Protein AF-A0A183AXY4-F1 (afdb_monomer)

Secondary structure (DSSP, 8-state):
--TTSPPPSEEEEEE-SSGGGGGGSTTTTSSTT--HHHHHHHHHHHHHHHHHHHHHHHHSTT--PPEEEEEE-TT--HHHHHHHHHHHHHHHHHHPPPPP------

Structure (mmCIF, N/CA/C/O backbone):
data_AF-A0A183AXY4-F1
#
_entry.id   AF-A0A183AXY4-F1
#
loop_
_atom_site.group_PDB
_atom_site.id
_atom_site.type_symbol
_atom_site.label_atom_id
_atom_site.label_alt_id
_atom_site.label_comp_id
_atom_site.label_asym_id
_atom_site.label_entity_id
_atom_site.label_seq_id
_atom_site.pdbx_PDB_ins_code
_atom_site.Cartn_x
_atom_site.Cartn_y
_atom_site.Cartn_z
_atom_site.occupancy
_atom_site.B_iso_or_equiv
_atom_site.auth_seq_id
_atom_site.auth_comp_id
_atom_site.auth_asym_id
_atom_site.auth_atom_id
_atom_site.pdbx_PDB_model_num
ATOM 1 N N . MET A 1 1 ? 16.646 2.482 0.926 1.00 52.22 1 MET A N 1
ATOM 2 C CA . MET A 1 1 ? 16.619 1.087 0.443 1.00 52.22 1 MET A CA 1
ATOM 3 C C . MET A 1 1 ? 17.610 0.246 1.212 1.00 52.22 1 MET A C 1
ATOM 5 O O . MET A 1 1 ? 18.751 0.671 1.385 1.00 52.22 1 MET A O 1
ATOM 9 N N . GLU A 1 2 ? 17.175 -0.921 1.679 1.00 54.38 2 GLU A N 1
ATOM 10 C CA . GLU A 1 2 ? 18.088 -1.923 2.225 1.00 54.38 2 GLU A CA 1
ATOM 11 C C . GLU A 1 2 ? 18.988 -2.432 1.096 1.00 54.38 2 GLU A C 1
ATOM 13 O O . GLU A 1 2 ? 18.518 -2.899 0.060 1.00 54.38 2 GLU A O 1
ATOM 18 N N . LYS A 1 3 ? 20.303 -2.261 1.254 1.00 67.00 3 LYS A N 1
ATOM 19 C CA . LYS A 1 3 ? 21.269 -2.633 0.218 1.00 67.00 3 LYS A CA 1
ATOM 20 C C . LYS A 1 3 ? 21.309 -4.155 0.086 1.00 67.00 3 LYS A C 1
ATOM 22 O O . LYS A 1 3 ? 21.688 -4.834 1.034 1.00 67.00 3 LYS A O 1
ATOM 27 N N . GLY A 1 4 ? 20.979 -4.661 -1.101 1.00 74.88 4 GLY A N 1
ATOM 28 C CA . GLY A 1 4 ? 21.119 -6.076 -1.457 1.00 74.88 4 GLY A CA 1
ATOM 29 C C . GLY A 1 4 ? 19.820 -6.882 -1.503 1.00 74.88 4 GLY A C 1
ATOM 30 O O . GLY A 1 4 ? 19.885 -8.067 -1.817 1.00 74.88 4 GLY A O 1
ATOM 31 N N . LEU A 1 5 ? 18.660 -6.275 -1.231 1.00 81.12 5 LEU A N 1
ATOM 32 C CA . LEU A 1 5 ? 17.368 -6.907 -1.515 1.00 81.12 5 LEU A CA 1
ATOM 33 C C . LEU A 1 5 ? 16.963 -6.689 -2.975 1.00 81.12 5 LEU A C 1
ATOM 35 O O . LEU A 1 5 ? 17.278 -5.654 -3.560 1.00 81.12 5 LEU A O 1
ATOM 39 N N . ALA A 1 6 ? 16.263 -7.674 -3.543 1.00 81.94 6 ALA A N 1
ATOM 40 C CA . ALA A 1 6 ? 15.656 -7.539 -4.860 1.00 81.94 6 ALA A CA 1
ATOM 41 C C . ALA A 1 6 ? 14.585 -6.444 -4.820 1.00 81.94 6 ALA A C 1
ATOM 43 O O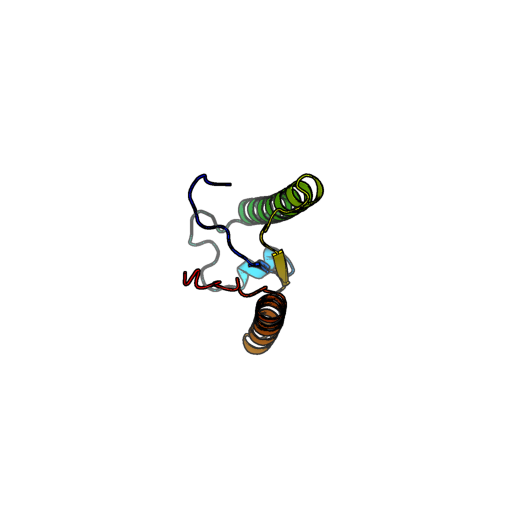 . ALA A 1 6 ? 13.727 -6.432 -3.934 1.00 81.94 6 ALA A O 1
ATOM 44 N N . GLU A 1 7 ? 14.667 -5.524 -5.773 1.00 86.19 7 GLU A N 1
ATOM 45 C CA . GLU A 1 7 ? 13.713 -4.436 -5.909 1.00 86.19 7 GLU A CA 1
ATOM 46 C C . GLU A 1 7 ? 12.386 -4.967 -6.473 1.00 86.19 7 GLU A C 1
ATOM 48 O O . GLU A 1 7 ? 12.404 -5.751 -7.423 1.00 86.19 7 GLU A O 1
ATOM 53 N N . PRO A 1 8 ? 11.234 -4.609 -5.878 1.00 89.19 8 PRO A N 1
ATOM 54 C CA . PRO A 1 8 ? 9.947 -5.007 -6.423 1.00 89.19 8 PRO A CA 1
ATOM 55 C C . PRO A 1 8 ? 9.593 -4.185 -7.667 1.00 89.19 8 PRO A C 1
ATOM 57 O O . PRO A 1 8 ? 9.826 -2.984 -7.713 1.00 89.19 8 PRO A O 1
ATOM 60 N N . ASP A 1 9 ? 8.913 -4.808 -8.627 1.00 89.50 9 ASP A N 1
ATOM 61 C CA . ASP A 1 9 ? 8.356 -4.111 -9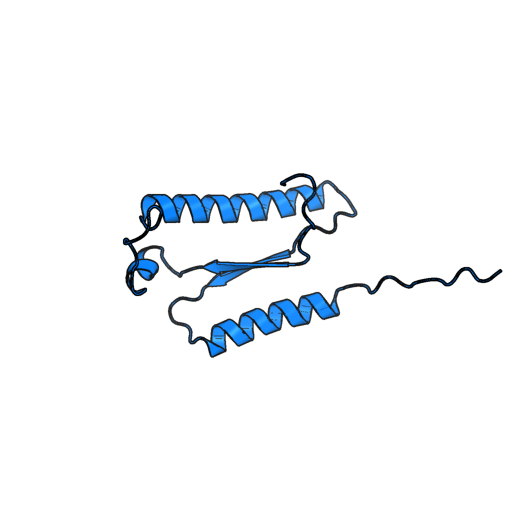.795 1.00 89.50 9 ASP A CA 1
ATOM 62 C C . ASP A 1 9 ? 7.138 -3.238 -9.440 1.00 89.50 9 ASP A C 1
ATOM 64 O O . ASP A 1 9 ? 6.838 -2.240 -10.104 1.00 89.50 9 ASP A O 1
ATOM 68 N N . VAL A 1 10 ? 6.393 -3.654 -8.412 1.00 92.44 10 VAL A N 1
ATOM 69 C CA . VAL A 1 10 ? 5.165 -3.015 -7.933 1.00 92.44 10 VAL A CA 1
ATOM 70 C C . VAL A 1 10 ? 5.031 -3.201 -6.422 1.00 92.44 10 VAL A C 1
ATOM 72 O O . VAL A 1 10 ? 5.278 -4.287 -5.894 1.00 92.44 10 VAL A O 1
ATOM 75 N N . VAL A 1 11 ? 4.602 -2.153 -5.721 1.00 95.19 11 VAL A N 1
ATOM 76 C CA . VAL A 1 11 ? 4.224 -2.198 -4.304 1.00 95.19 11 VAL A CA 1
ATOM 77 C C . VAL A 1 11 ? 2.763 -1.787 -4.179 1.00 95.19 11 VAL A C 1
ATOM 79 O O . VAL A 1 11 ? 2.363 -0.722 -4.643 1.00 95.19 11 VAL A O 1
ATOM 82 N N . ILE A 1 12 ? 1.950 -2.633 -3.547 1.00 96.81 12 ILE A N 1
ATOM 83 C CA . ILE A 1 12 ? 0.521 -2.380 -3.339 1.00 96.81 12 ILE A CA 1
ATOM 84 C C . ILE A 1 12 ? 0.265 -2.258 -1.838 1.00 96.81 12 ILE A C 1
ATOM 86 O O . ILE A 1 12 ? 0.324 -3.241 -1.101 1.00 96.81 12 ILE A O 1
ATOM 90 N N . CYS A 1 13 ? -0.031 -1.044 -1.388 1.00 96.25 13 CYS A N 1
ATOM 91 C CA . CYS A 1 13 ? -0.381 -0.733 -0.011 1.00 96.25 13 CYS A CA 1
ATOM 92 C C . CYS A 1 13 ? -1.901 -0.797 0.160 1.00 96.25 13 CYS A C 1
ATOM 94 O O . CYS A 1 13 ? -2.626 0.008 -0.422 1.00 96.25 13 CYS A O 1
ATOM 96 N N . LEU A 1 14 ? -2.390 -1.737 0.969 1.00 95.38 14 LEU A N 1
ATOM 97 C CA . LEU A 1 14 ? -3.805 -1.803 1.336 1.00 95.38 14 LEU A CA 1
ATOM 98 C C . LEU A 1 14 ? -4.059 -0.879 2.524 1.00 95.38 14 LEU A C 1
ATOM 100 O O . LEU A 1 14 ? -3.551 -1.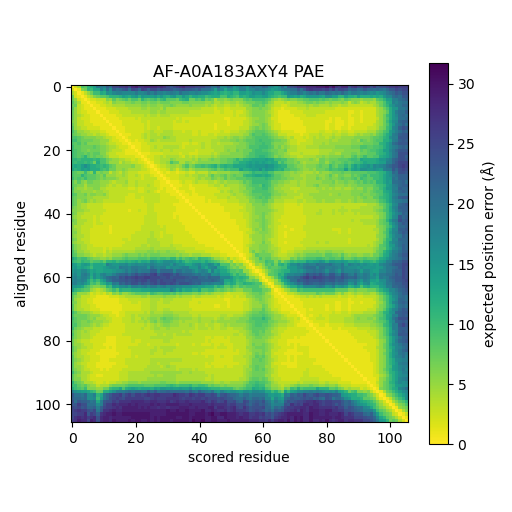129 3.618 1.00 95.38 14 LEU A O 1
ATOM 104 N N . THR A 1 15 ? -4.834 0.179 2.316 1.00 93.44 15 THR A N 1
ATOM 105 C CA . THR A 1 15 ? -5.085 1.196 3.342 1.00 93.44 15 THR A CA 1
ATOM 106 C C . THR A 1 15 ? -6.506 1.084 3.882 1.00 93.44 15 THR A C 1
ATOM 108 O O . THR A 1 15 ? -7.413 0.669 3.152 1.00 93.44 15 THR A O 1
ATOM 111 N N . PRO A 1 16 ? -6.746 1.444 5.151 1.00 91.44 16 PRO A N 1
ATOM 112 C CA . PRO A 1 16 ? -8.098 1.775 5.572 1.00 91.44 16 PRO A CA 1
ATOM 113 C C . PRO A 1 16 ? -8.558 3.098 4.919 1.00 91.44 16 PRO A C 1
ATOM 115 O O . PRO A 1 16 ? -7.772 3.740 4.214 1.00 91.44 16 PRO A O 1
ATOM 118 N N . ASP A 1 17 ? -9.826 3.470 5.101 1.00 89.00 17 ASP A N 1
ATOM 119 C CA . ASP A 1 17 ? -10.318 4.816 4.769 1.00 89.00 17 ASP A CA 1
ATOM 120 C C . ASP A 1 17 ? -9.860 5.798 5.857 1.00 89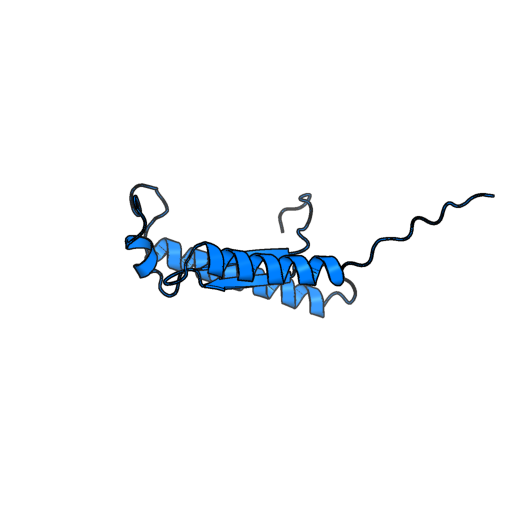.00 17 ASP A C 1
ATOM 122 O O . ASP A 1 17 ? -9.202 6.796 5.574 1.00 89.00 17 ASP A O 1
ATOM 126 N N . GLU A 1 18 ? -10.095 5.417 7.115 1.00 89.81 18 GLU A N 1
ATOM 127 C CA . GLU A 1 18 ? -9.670 6.122 8.328 1.00 89.81 18 GLU A CA 1
ATOM 128 C C . GLU A 1 18 ? -8.937 5.148 9.272 1.00 89.81 18 GLU A C 1
ATOM 130 O O . GLU A 1 18 ? -9.198 3.945 9.254 1.00 89.81 18 GLU A O 1
ATOM 135 N N . ILE A 1 19 ? -7.993 5.611 10.101 1.00 88.69 19 ILE A N 1
ATOM 136 C CA . ILE A 1 19 ? -7.229 4.709 10.995 1.00 88.69 19 ILE A CA 1
ATOM 137 C C . ILE A 1 19 ? -8.157 3.992 11.986 1.00 88.69 19 ILE A C 1
ATOM 139 O O . ILE A 1 19 ? -7.947 2.823 12.309 1.00 88.69 19 ILE A O 1
ATOM 143 N N . GLU A 1 20 ? -9.235 4.655 12.382 1.00 88.75 20 GLU A N 1
ATOM 144 C CA . GLU A 1 20 ? -10.311 4.167 13.235 1.00 88.75 20 GLU A CA 1
ATOM 145 C C . GLU A 1 20 ? -11.011 2.928 12.650 1.00 88.75 20 GLU A C 1
ATOM 147 O O . GLU A 1 20 ? -11.501 2.074 13.392 1.00 88.75 20 GLU A O 1
ATOM 152 N N . ASP A 1 21 ? -10.999 2.746 11.324 1.00 87.44 21 ASP A N 1
ATOM 153 C CA . ASP A 1 21 ? -11.549 1.546 10.687 1.00 87.44 21 ASP A CA 1
ATOM 154 C C . ASP A 1 21 ? -10.830 0.268 11.131 1.00 87.44 21 ASP A C 1
ATOM 156 O O . ASP A 1 21 ? -11.412 -0.822 11.094 1.00 87.44 21 ASP A O 1
ATOM 160 N N . LEU A 1 22 ? -9.560 0.378 11.539 1.00 86.00 22 LEU A N 1
ATOM 161 C CA . LEU A 1 22 ? -8.764 -0.760 11.986 1.00 86.00 22 LEU A CA 1
ATOM 162 C C . LEU A 1 22 ? -9.341 -1.391 13.259 1.00 86.00 22 LEU A C 1
ATOM 164 O O . LEU A 1 22 ? -9.193 -2.598 13.436 1.00 86.00 22 LEU A O 1
ATOM 168 N N . HIS A 1 23 ? -10.080 -0.633 14.079 1.00 86.44 23 HIS A N 1
ATOM 169 C CA . HIS A 1 23 ? -10.693 -1.116 15.326 1.00 86.44 23 HIS A CA 1
ATOM 170 C C . HIS A 1 23 ? -11.770 -2.173 15.083 1.00 86.44 23 HIS A C 1
ATOM 172 O O . HIS A 1 23 ? -12.031 -3.016 15.937 1.00 86.44 23 HIS A O 1
ATOM 178 N N . HIS A 1 24 ? -12.397 -2.150 13.906 1.00 83.19 24 HIS A N 1
ATOM 179 C CA . HIS A 1 24 ? -13.417 -3.126 13.526 1.00 83.19 24 HIS A CA 1
ATOM 180 C C . HIS A 1 24 ? -12.820 -4.480 13.123 1.00 83.19 24 HIS A C 1
ATOM 182 O O . HIS A 1 24 ? -13.557 -5.450 12.920 1.00 83.19 24 HIS A O 1
ATOM 188 N N . ARG A 1 25 ? -11.491 -4.570 12.982 1.00 83.44 25 ARG A N 1
ATOM 189 C CA . ARG A 1 25 ? -10.803 -5.829 12.703 1.00 83.44 25 ARG A CA 1
ATOM 190 C C . ARG A 1 25 ? -10.664 -6.618 13.998 1.00 83.44 25 ARG A C 1
ATOM 192 O O . ARG A 1 25 ? -10.251 -6.096 15.029 1.00 83.44 25 ARG A O 1
ATOM 199 N N . SER A 1 26 ? -11.005 -7.900 13.931 1.00 83.94 26 SER A N 1
ATOM 200 C CA . SER A 1 26 ? -10.870 -8.802 15.074 1.00 83.94 26 SER A CA 1
ATOM 201 C C . SER A 1 26 ? -9.424 -8.810 15.576 1.00 83.94 26 SER A C 1
ATOM 203 O O . SER A 1 26 ? -8.525 -9.126 14.801 1.00 83.94 26 SER A O 1
ATOM 205 N N . GLY A 1 27 ? -9.228 -8.516 16.863 1.00 85.50 27 GLY A N 1
ATOM 206 C CA . GLY A 1 27 ? -7.923 -8.570 17.529 1.00 85.50 27 GLY A CA 1
ATOM 207 C C . GLY A 1 27 ? -7.098 -7.281 17.482 1.00 85.50 27 GLY A C 1
ATOM 208 O O . GLY A 1 27 ? -5.999 -7.286 18.021 1.00 85.50 27 GLY A O 1
ATOM 209 N N . TYR A 1 28 ? -7.597 -6.182 16.897 1.00 87.19 28 TYR A N 1
ATOM 210 C CA . TYR A 1 28 ? -6.856 -4.915 16.901 1.00 87.19 28 TYR A CA 1
ATOM 211 C C . TYR A 1 28 ? -6.628 -4.401 18.331 1.00 87.19 28 TYR A C 1
ATOM 213 O O . TYR A 1 28 ? -7.575 -4.215 19.099 1.00 87.19 28 TYR A O 1
ATOM 221 N N . GLY A 1 29 ? -5.364 -4.151 18.666 1.00 89.38 29 GLY A N 1
ATOM 222 C CA . GLY A 1 29 ? -4.908 -3.694 19.979 1.00 89.38 29 GLY A CA 1
ATOM 223 C C . GLY A 1 29 ? -4.298 -4.808 20.834 1.00 89.38 29 GLY A C 1
ATOM 224 O O . GLY A 1 29 ? -3.834 -4.531 21.942 1.00 89.38 29 GLY A O 1
ATOM 225 N N . GLU A 1 30 ? -4.279 -6.052 20.346 1.00 92.44 30 GLU A N 1
ATOM 226 C CA . GLU A 1 30 ? -3.628 -7.176 21.027 1.00 92.44 30 GLU A CA 1
ATOM 227 C C . GLU A 1 30 ? -2.116 -7.214 20.750 1.00 92.44 30 GLU A C 1
ATOM 229 O O . GLU A 1 30 ? -1.340 -7.680 21.593 1.00 92.44 30 GLU A O 1
ATOM 234 N N . GLU A 1 31 ? -1.670 -6.682 19.606 1.00 92.94 31 GLU A N 1
ATOM 235 C CA . GLU A 1 31 ? -0.253 -6.599 19.259 1.00 92.94 31 GLU A CA 1
ATOM 236 C C . GLU A 1 31 ? 0.388 -5.244 19.605 1.00 92.94 31 GLU A C 1
ATOM 238 O O . GLU A 1 31 ? -0.242 -4.191 19.675 1.00 92.94 31 GLU A O 1
ATOM 243 N N . ARG A 1 32 ? 1.720 -5.251 19.775 1.00 93.50 32 ARG A N 1
ATOM 244 C CA . ARG A 1 32 ? 2.522 -4.100 20.242 1.00 93.50 32 ARG A CA 1
ATOM 245 C C . ARG A 1 32 ? 2.308 -2.807 19.443 1.00 93.50 32 ARG A C 1
ATOM 247 O O . ARG A 1 32 ? 2.486 -1.725 19.999 1.00 93.50 32 ARG A O 1
ATOM 254 N N . TYR A 1 33 ? 2.047 -2.922 18.145 1.00 92.44 33 TYR A N 1
ATOM 255 C CA . TYR A 1 33 ? 2.014 -1.792 17.214 1.00 92.44 33 TYR A CA 1
ATOM 256 C C . TYR A 1 33 ? 0.599 -1.380 16.805 1.00 92.44 33 TYR A C 1
ATOM 258 O O . TYR A 1 33 ? 0.444 -0.452 16.016 1.00 92.44 33 TYR A O 1
ATOM 266 N N . GLU A 1 34 ? -0.430 -2.028 17.341 1.00 90.69 34 GLU A N 1
ATOM 267 C CA . GLU A 1 34 ? -1.832 -1.768 17.011 1.00 90.69 34 GLU A CA 1
ATOM 268 C C . GLU A 1 34 ? -2.396 -0.635 17.876 1.00 90.69 34 GLU A C 1
ATOM 270 O O . GLU A 1 34 ? -3.329 -0.804 18.655 1.00 90.69 34 GLU A O 1
ATOM 275 N N . THR A 1 35 ? -1.772 0.538 17.770 1.00 92.25 35 THR A N 1
ATOM 276 C CA . THR A 1 35 ? -2.255 1.774 18.390 1.00 92.25 35 THR A CA 1
ATOM 277 C C . THR A 1 35 ? -2.392 2.863 17.341 1.00 92.25 35 THR A C 1
ATOM 279 O O . THR A 1 35 ? -1.566 2.961 16.432 1.00 92.25 35 THR A O 1
ATOM 282 N N . ASP A 1 36 ? -3.405 3.714 17.478 1.00 91.81 36 ASP A N 1
ATOM 283 C CA . ASP A 1 36 ? -3.769 4.683 16.436 1.00 91.81 36 ASP A CA 1
ATOM 284 C C . ASP A 1 36 ? -2.639 5.669 16.143 1.00 91.81 36 ASP A C 1
ATOM 286 O O . ASP A 1 36 ? -2.287 5.890 14.987 1.00 91.81 36 ASP A O 1
ATOM 290 N N . ASP A 1 37 ? -1.989 6.193 17.183 1.00 94.00 37 ASP A N 1
ATOM 291 C CA . ASP A 1 37 ? -0.826 7.075 17.046 1.00 94.00 37 ASP A CA 1
ATOM 292 C C . ASP A 1 37 ? 0.321 6.403 16.278 1.00 94.00 37 ASP A C 1
ATOM 294 O O . ASP A 1 37 ? 1.030 7.041 15.494 1.00 94.00 37 ASP A O 1
ATOM 298 N N . PHE A 1 38 ? 0.539 5.106 16.511 1.00 94.69 38 PHE A N 1
ATOM 299 C CA . PHE A 1 38 ? 1.588 4.368 15.820 1.00 94.69 38 PHE A CA 1
ATOM 300 C C . PHE A 1 38 ? 1.192 4.084 14.371 1.00 94.69 38 PHE A C 1
ATOM 302 O O . PHE A 1 38 ? 2.003 4.302 13.472 1.00 94.69 38 PHE A O 1
ATOM 309 N N . GLN A 1 39 ? -0.052 3.670 14.130 1.00 94.19 39 GLN A N 1
ATOM 310 C CA . GLN A 1 39 ? -0.572 3.392 12.792 1.00 94.19 39 GLN A CA 1
ATOM 311 C C . GLN A 1 39 ? -0.602 4.650 11.910 1.00 94.19 39 GLN A C 1
ATOM 313 O O . GLN A 1 39 ? -0.205 4.574 10.746 1.00 94.19 39 GLN A O 1
ATOM 318 N N . HIS A 1 40 ? -0.931 5.823 12.464 1.00 93.94 40 HIS A N 1
ATOM 319 C CA . HIS A 1 40 ? -0.797 7.109 11.767 1.00 93.94 40 HIS A CA 1
ATOM 320 C C . HIS A 1 40 ? 0.638 7.347 11.285 1.00 93.94 40 HIS A C 1
ATOM 322 O O . HIS A 1 40 ? 0.879 7.575 10.099 1.00 93.94 40 HIS A O 1
ATOM 328 N N . ARG A 1 41 ? 1.620 7.210 12.183 1.00 95.81 41 ARG A N 1
ATOM 329 C CA . ARG A 1 41 ? 3.041 7.393 11.845 1.00 95.81 41 ARG A CA 1
ATOM 330 C C . ARG A 1 41 ? 3.537 6.359 10.840 1.00 95.81 41 ARG A C 1
ATOM 332 O O . ARG A 1 41 ? 4.416 6.653 10.030 1.00 95.81 41 ARG A O 1
ATOM 339 N N . VAL A 1 42 ? 3.020 5.134 10.898 1.00 94.56 42 VAL A N 1
ATOM 340 C CA . VAL A 1 42 ? 3.315 4.099 9.903 1.00 94.56 42 VAL A CA 1
ATOM 341 C C . VAL A 1 42 ? 2.800 4.543 8.534 1.00 94.56 42 VAL A C 1
ATOM 343 O O . VAL A 1 42 ? 3.581 4.540 7.583 1.00 94.56 42 VAL A O 1
ATOM 346 N N . MET A 1 43 ? 1.550 5.005 8.435 1.00 93.75 43 MET A N 1
ATOM 347 C CA . MET A 1 43 ? 0.970 5.496 7.180 1.00 93.75 43 MET A CA 1
ATOM 348 C C . MET A 1 43 ? 1.774 6.660 6.584 1.00 93.75 43 MET A C 1
ATOM 350 O O . MET A 1 43 ? 2.129 6.627 5.406 1.00 93.75 43 MET A O 1
ATOM 354 N N . GLU A 1 44 ? 2.148 7.647 7.402 1.00 95.06 44 GLU A N 1
ATOM 355 C CA . GLU A 1 44 ? 3.003 8.767 6.981 1.00 95.06 44 GLU A CA 1
ATOM 356 C C . GLU A 1 44 ? 4.343 8.289 6.408 1.00 95.06 44 GLU A C 1
ATOM 358 O O . GLU A 1 44 ? 4.825 8.809 5.399 1.00 95.06 44 GLU A O 1
ATOM 363 N N . ASN A 1 45 ? 4.948 7.265 7.017 1.00 96.00 45 ASN A N 1
ATOM 364 C CA . ASN A 1 45 ? 6.194 6.696 6.516 1.00 96.00 45 ASN A CA 1
ATOM 365 C C . ASN A 1 45 ? 6.011 5.957 5.189 1.00 96.00 45 ASN A C 1
ATOM 367 O O . ASN A 1 45 ? 6.867 6.098 4.320 1.00 96.00 45 ASN A O 1
ATOM 371 N N . TYR A 1 46 ? 4.920 5.213 5.002 1.00 94.81 46 TYR A N 1
ATOM 372 C CA . TYR A 1 46 ? 4.622 4.572 3.717 1.00 94.81 46 TYR A CA 1
ATOM 373 C C . TYR A 1 46 ? 4.439 5.603 2.597 1.00 94.81 46 TYR A C 1
ATOM 375 O O . TYR A 1 46 ? 5.000 5.434 1.514 1.00 94.81 46 TYR A O 1
ATOM 383 N N . LEU A 1 47 ? 3.731 6.704 2.869 1.00 93.94 47 LEU A N 1
ATOM 384 C CA . LEU A 1 47 ? 3.576 7.810 1.920 1.00 93.94 47 LEU A CA 1
ATOM 385 C C . LEU A 1 47 ? 4.925 8.453 1.576 1.00 93.94 47 LEU A C 1
ATOM 387 O O . LEU A 1 47 ? 5.236 8.645 0.401 1.00 93.94 47 LEU A O 1
ATOM 391 N N . ARG A 1 48 ? 5.758 8.724 2.588 1.00 94.69 48 ARG A N 1
ATOM 392 C CA . ARG A 1 48 ? 7.106 9.273 2.390 1.00 94.69 48 ARG A CA 1
ATOM 393 C C . ARG A 1 48 ? 7.985 8.346 1.546 1.00 94.69 48 ARG A C 1
ATOM 395 O O . ARG A 1 48 ? 8.654 8.819 0.637 1.00 94.69 48 ARG A O 1
ATOM 402 N N . LEU A 1 49 ? 7.977 7.040 1.821 1.00 92.06 49 LEU A N 1
ATOM 403 C CA . LEU A 1 49 ? 8.762 6.053 1.067 1.00 92.06 49 LEU A CA 1
ATOM 404 C C . LEU A 1 49 ? 8.328 5.973 -0.402 1.00 92.06 49 LEU A C 1
ATOM 406 O O . LEU A 1 49 ? 9.184 5.896 -1.284 1.00 92.06 49 LEU A O 1
ATOM 410 N N . ALA A 1 50 ? 7.021 6.027 -0.667 1.00 91.75 50 ALA A N 1
ATOM 411 C CA . ALA A 1 50 ? 6.494 6.055 -2.028 1.00 91.75 50 ALA A CA 1
ATOM 412 C C . ALA A 1 50 ? 6.928 7.323 -2.786 1.00 91.75 50 ALA A C 1
ATOM 414 O O . ALA A 1 50 ? 7.273 7.251 -3.964 1.00 91.75 50 ALA A O 1
ATOM 415 N N . GLU A 1 51 ? 6.947 8.478 -2.117 1.00 90.62 51 GLU A N 1
ATOM 416 C CA . GLU A 1 51 ? 7.379 9.744 -2.717 1.00 90.62 51 GLU A CA 1
ATOM 417 C C . GLU A 1 51 ? 8.892 9.791 -2.978 1.00 90.62 51 GLU A C 1
ATOM 419 O O . GLU A 1 51 ? 9.337 10.221 -4.043 1.00 90.62 51 GLU A O 1
ATOM 424 N N . GLU A 1 52 ? 9.694 9.281 -2.043 1.00 88.12 52 GLU A N 1
ATOM 425 C CA . GLU A 1 52 ? 11.142 9.138 -2.218 1.00 88.12 52 GLU A CA 1
ATOM 426 C C . GLU A 1 52 ? 11.478 8.228 -3.409 1.00 88.12 52 GLU A C 1
ATOM 428 O O . GLU A 1 52 ? 12.371 8.552 -4.194 1.00 88.12 52 GLU A O 1
ATOM 433 N N . ALA A 1 53 ? 10.740 7.125 -3.594 1.00 83.62 53 ALA A N 1
ATOM 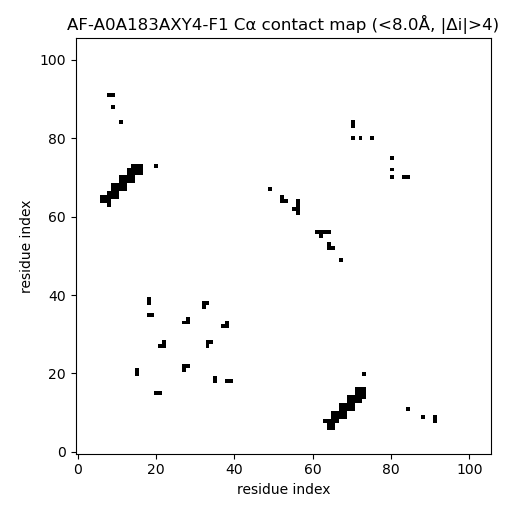434 C CA . ALA A 1 53 ? 10.908 6.241 -4.749 1.00 83.62 53 ALA A CA 1
ATOM 435 C C . ALA A 1 53 ? 10.630 6.967 -6.080 1.00 83.62 53 ALA A C 1
ATOM 437 O O . ALA A 1 53 ? 11.400 6.838 -7.035 1.00 83.62 53 ALA A O 1
ATOM 438 N N . LYS A 1 54 ? 9.585 7.806 -6.134 1.00 81.19 54 LYS A N 1
ATOM 439 C CA . LYS A 1 54 ? 9.270 8.623 -7.320 1.00 81.19 54 LYS A CA 1
ATOM 440 C C . LYS A 1 54 ? 10.337 9.677 -7.601 1.00 81.19 54 LYS A C 1
ATOM 442 O O . LYS A 1 54 ? 10.827 9.764 -8.723 1.00 81.19 54 LYS A O 1
ATOM 447 N N . SER A 1 55 ? 10.745 10.434 -6.584 1.00 75.94 55 SER A N 1
ATOM 448 C CA . SER A 1 55 ? 11.741 11.507 -6.723 1.00 75.94 55 SER A CA 1
ATOM 449 C C . SER A 1 55 ? 13.097 10.979 -7.214 1.00 75.94 55 SER A C 1
ATOM 451 O O . SER A 1 55 ? 13.767 11.612 -8.030 1.00 75.94 55 SER A O 1
ATOM 453 N N . ASN A 1 56 ? 13.491 9.779 -6.774 1.00 66.06 56 ASN A N 1
ATOM 454 C CA . ASN A 1 56 ? 14.703 9.112 -7.257 1.00 66.06 56 ASN A CA 1
ATOM 455 C C . ASN A 1 56 ? 14.608 8.682 -8.732 1.00 66.06 56 ASN A C 1
ATOM 457 O O . ASN A 1 56 ? 15.639 8.532 -9.388 1.00 66.06 56 ASN A O 1
ATOM 461 N N . THR A 1 57 ? 13.395 8.508 -9.259 1.00 58.41 57 THR A N 1
ATOM 462 C CA . THR A 1 57 ? 13.140 8.174 -10.669 1.00 58.41 57 THR A CA 1
ATOM 463 C C . THR A 1 57 ? 13.320 9.388 -11.575 1.00 58.41 57 THR A C 1
ATOM 465 O O . THR A 1 57 ? 13.931 9.288 -12.631 1.00 58.41 57 THR A O 1
ATOM 468 N N . GLU A 1 58 ? 12.877 10.574 -11.154 1.00 58.97 58 GLU A N 1
ATOM 469 C CA . GLU A 1 58 ? 13.053 11.798 -11.953 1.00 58.97 58 GLU A CA 1
ATOM 470 C C . GLU A 1 58 ? 14.527 12.222 -12.069 1.00 58.97 58 GLU A C 1
ATOM 472 O O . GLU A 1 58 ? 14.949 12.772 -13.087 1.00 58.97 58 GLU A O 1
ATOM 477 N N . ALA A 1 59 ? 15.327 11.938 -11.037 1.00 59.59 59 ALA A N 1
ATOM 478 C CA . ALA A 1 59 ? 16.757 12.236 -11.015 1.00 59.59 59 ALA A CA 1
ATOM 479 C C . ALA A 1 59 ? 17.613 11.214 -11.789 1.00 59.59 59 ALA A C 1
ATOM 481 O O . ALA A 1 59 ? 18.706 11.549 -12.252 1.00 59.59 59 ALA A O 1
ATOM 482 N N . ALA A 1 60 ? 17.137 9.975 -11.932 1.00 57.03 60 ALA A N 1
ATOM 483 C CA . ALA A 1 60 ? 17.820 8.900 -12.636 1.00 57.03 60 ALA A CA 1
ATOM 484 C C . ALA A 1 60 ? 17.007 8.515 -13.876 1.00 57.03 60 ALA A C 1
ATOM 486 O O . ALA A 1 60 ? 16.054 7.755 -13.773 1.00 57.03 60 ALA A O 1
ATOM 487 N N . LEU A 1 61 ? 17.423 9.009 -15.048 1.00 53.81 61 LEU A N 1
ATOM 488 C CA . LEU A 1 61 ? 16.801 8.832 -16.376 1.00 53.81 61 LEU A CA 1
ATOM 489 C C . LEU A 1 61 ? 16.487 7.377 -16.816 1.00 53.81 61 LEU A C 1
ATOM 491 O O . LEU A 1 61 ? 16.061 7.187 -17.951 1.00 53.81 61 LEU A O 1
ATOM 495 N N . ASP A 1 62 ? 16.719 6.368 -15.973 1.00 53.38 62 ASP A N 1
ATOM 496 C CA . ASP A 1 62 ? 16.578 4.947 -16.302 1.00 53.38 62 ASP A CA 1
ATOM 497 C C . ASP A 1 62 ? 16.375 4.039 -15.062 1.00 53.38 62 ASP A C 1
ATOM 499 O O . ASP A 1 62 ? 16.781 2.878 -15.077 1.00 53.38 62 ASP A O 1
ATOM 503 N N . SER A 1 63 ? 15.833 4.546 -13.940 1.00 55.97 63 SER A N 1
ATOM 504 C CA . SER A 1 63 ? 15.650 3.696 -12.750 1.00 55.97 63 SER A CA 1
ATOM 505 C C . SER A 1 63 ? 14.318 2.935 -12.771 1.00 55.97 63 SER A C 1
ATOM 507 O O . SER A 1 63 ? 13.235 3.512 -12.851 1.00 55.97 63 SER A O 1
ATOM 509 N N . ASP A 1 64 ? 14.421 1.607 -12.685 1.00 65.06 64 ASP A N 1
ATOM 510 C CA . ASP A 1 64 ? 13.310 0.648 -12.637 1.00 65.06 64 ASP A CA 1
ATOM 511 C C . ASP A 1 64 ? 12.726 0.582 -11.209 1.00 65.06 64 ASP A C 1
ATOM 513 O O . ASP A 1 64 ? 12.693 -0.462 -10.563 1.00 65.06 64 ASP A O 1
ATOM 517 N N . GLN A 1 65 ? 12.355 1.748 -10.666 1.00 73.44 65 GLN A N 1
ATOM 518 C CA . GLN A 1 65 ? 11.811 1.855 -9.312 1.00 73.44 65 GLN A CA 1
ATOM 519 C C . GLN A 1 65 ? 10.403 1.246 -9.225 1.00 73.44 65 GLN A C 1
ATOM 521 O O . GLN A 1 65 ? 9.638 1.311 -10.196 1.00 73.44 65 GLN A O 1
ATOM 526 N N . PRO A 1 66 ? 10.007 0.703 -8.056 1.00 84.19 66 PRO A N 1
ATOM 527 C CA . PRO A 1 66 ? 8.682 0.140 -7.864 1.00 84.19 66 PRO A CA 1
ATOM 528 C C . PRO A 1 66 ? 7.587 1.158 -8.144 1.00 84.19 66 PRO A C 1
ATOM 530 O O . PRO A 1 66 ? 7.603 2.277 -7.627 1.00 84.19 66 PRO A O 1
ATOM 533 N N . GLU A 1 67 ? 6.562 0.721 -8.867 1.00 90.19 67 GLU A N 1
ATOM 534 C CA . GLU A 1 67 ? 5.315 1.471 -8.966 1.00 90.19 67 GLU A CA 1
ATOM 535 C C . GLU A 1 67 ? 4.505 1.283 -7.673 1.00 90.19 67 GLU A C 1
ATOM 537 O O . GLU A 1 67 ? 4.149 0.161 -7.308 1.00 90.19 67 GLU A O 1
ATOM 542 N N . TRP A 1 68 ? 4.229 2.375 -6.956 1.00 94.31 68 TRP A N 1
ATOM 543 C CA . TRP A 1 68 ? 3.468 2.344 -5.704 1.00 94.31 68 TRP A CA 1
ATOM 544 C C . TRP A 1 68 ? 1.981 2.610 -5.946 1.00 94.31 68 TRP A C 1
ATOM 546 O O . TRP A 1 68 ? 1.608 3.658 -6.478 1.00 94.31 68 TRP A O 1
ATOM 556 N N . HIS A 1 69 ? 1.124 1.709 -5.465 1.00 95.62 69 HIS A N 1
ATOM 557 C CA . HIS A 1 69 ? -0.330 1.858 -5.491 1.00 95.62 69 HIS A CA 1
ATOM 558 C C . HIS A 1 69 ? -0.913 1.785 -4.085 1.00 95.62 69 HIS A C 1
ATOM 560 O O . HIS A 1 69 ? -0.668 0.831 -3.352 1.00 95.62 69 HIS A O 1
ATOM 566 N N . PHE A 1 70 ? -1.757 2.753 -3.742 1.00 95.50 70 PHE A N 1
ATOM 567 C CA . PHE A 1 70 ? -2.531 2.745 -2.505 1.00 95.50 70 PHE A CA 1
ATOM 568 C C . PHE A 1 70 ? -3.967 2.333 -2.828 1.00 95.50 70 PHE A C 1
ATOM 570 O O . PHE A 1 70 ? -4.646 2.984 -3.623 1.00 95.50 70 PHE A O 1
ATOM 577 N N . VAL A 1 71 ? -4.417 1.225 -2.242 1.00 95.94 71 VAL A N 1
ATOM 578 C CA . VAL A 1 71 ? -5.753 0.660 -2.449 1.00 95.94 71 VAL A CA 1
ATOM 579 C C . VAL A 1 71 ? -6.505 0.710 -1.127 1.00 95.94 71 VAL A C 1
ATOM 581 O O . VAL A 1 71 ? -6.271 -0.100 -0.232 1.00 95.94 71 VAL A O 1
ATOM 584 N N . GLN A 1 72 ? -7.441 1.649 -1.032 1.00 93.31 72 GLN A N 1
ATOM 585 C CA . GLN A 1 72 ? -8.374 1.739 0.085 1.00 93.31 72 GLN A CA 1
ATOM 586 C C . GLN A 1 72 ? -9.263 0.480 0.107 1.00 93.31 72 GLN A C 1
ATOM 588 O O . GLN A 1 72 ? -9.860 0.126 -0.919 1.00 93.31 72 GLN A O 1
ATOM 593 N N . ALA A 1 73 ? -9.301 -0.206 1.252 1.00 92.06 73 ALA A N 1
ATOM 594 C CA . ALA A 1 73 ? -9.890 -1.535 1.421 1.00 92.06 73 ALA A CA 1
ATOM 595 C C . ALA A 1 73 ? -11.078 -1.598 2.405 1.00 92.06 73 ALA A C 1
ATOM 597 O O . ALA A 1 73 ? -11.831 -2.571 2.361 1.00 92.06 73 ALA A O 1
ATOM 598 N N . THR A 1 74 ? -11.282 -0.602 3.276 1.00 90.38 74 THR A N 1
ATOM 599 C CA . THR A 1 74 ? -12.498 -0.505 4.113 1.00 90.38 74 THR A CA 1
ATOM 600 C C . THR A 1 74 ? -13.746 -0.387 3.233 1.00 90.38 74 THR A C 1
ATOM 602 O O . THR A 1 74 ? -13.697 0.202 2.155 1.00 90.38 74 THR A O 1
ATOM 605 N N . ASN A 1 75 ? -14.882 -0.917 3.693 1.00 89.06 75 ASN A N 1
ATOM 606 C CA . ASN A 1 75 ? -16.180 -0.831 3.011 1.00 89.06 75 ASN A CA 1
ATOM 607 C C . ASN A 1 75 ? -16.203 -1.472 1.614 1.00 89.06 75 ASN A C 1
ATOM 609 O O . ASN A 1 75 ? -17.123 -1.232 0.835 1.00 89.06 75 ASN A O 1
ATOM 613 N N . LYS A 1 76 ? -15.217 -2.322 1.312 1.00 91.00 76 LYS A N 1
ATOM 614 C CA . LYS A 1 76 ? -15.162 -3.135 0.100 1.00 91.00 76 LYS A CA 1
ATOM 615 C C . LYS A 1 76 ? -15.179 -4.605 0.463 1.00 91.00 76 LYS A C 1
ATOM 617 O O . LYS A 1 76 ? -14.579 -5.038 1.446 1.00 91.00 76 LYS A O 1
ATOM 622 N N . SER A 1 77 ? -15.853 -5.388 -0.362 1.00 94.00 77 SER A N 1
ATOM 623 C CA . SER A 1 77 ? -15.752 -6.839 -0.305 1.00 94.00 77 SER A CA 1
ATOM 624 C C . SER A 1 77 ? -14.354 -7.303 -0.723 1.00 94.00 77 SER A C 1
ATOM 626 O O . SER A 1 77 ? -13.639 -6.631 -1.474 1.00 94.00 77 SER A O 1
ATOM 628 N N . VAL A 1 78 ? -13.988 -8.508 -0.284 1.00 94.44 78 VAL A N 1
ATOM 629 C CA . VAL A 1 78 ? -12.744 -9.173 -0.702 1.00 94.44 78 VAL A CA 1
ATOM 630 C C . VAL A 1 78 ? -12.649 -9.248 -2.229 1.00 94.44 78 VAL A C 1
ATOM 632 O O . VAL A 1 78 ? -11.588 -8.974 -2.784 1.00 94.44 78 VAL A O 1
ATOM 635 N N . ASP A 1 79 ? -13.757 -9.535 -2.917 1.00 97.94 79 ASP A N 1
ATOM 636 C CA . ASP A 1 79 ? -13.798 -9.639 -4.380 1.00 97.94 79 ASP A CA 1
ATOM 637 C C . ASP A 1 79 ? -13.535 -8.300 -5.083 1.00 97.94 79 ASP A C 1
ATOM 639 O O . ASP A 1 79 ? -12.898 -8.266 -6.138 1.00 97.94 79 ASP A O 1
ATOM 643 N N . GLU A 1 80 ? -14.011 -7.185 -4.529 1.00 97.12 80 GLU A N 1
ATOM 644 C CA . GLU A 1 80 ? -13.766 -5.849 -5.086 1.00 97.12 80 GLU A CA 1
ATOM 645 C C . GLU A 1 80 ? -12.304 -5.438 -4.933 1.00 97.12 80 GLU A C 1
ATOM 647 O O . GLU A 1 80 ? -11.686 -4.977 -5.898 1.00 97.12 80 GLU A O 1
ATOM 652 N N . VAL A 1 81 ? -11.729 -5.661 -3.748 1.00 96.94 81 VAL A N 1
ATOM 653 C CA . VAL A 1 81 ? -10.302 -5.415 -3.502 1.00 96.94 81 VAL A CA 1
ATOM 654 C C . VAL A 1 81 ? -9.454 -6.321 -4.396 1.00 96.94 81 VAL A C 1
ATOM 656 O O . VAL A 1 81 ? -8.530 -5.844 -5.054 1.00 96.94 81 VAL A O 1
ATOM 659 N N . HIS A 1 82 ? -9.813 -7.602 -4.512 1.00 97.81 82 HIS A N 1
ATOM 660 C CA . HIS A 1 82 ? -9.138 -8.556 -5.388 1.00 97.81 82 HIS A CA 1
ATOM 661 C C . HIS A 1 82 ? -9.146 -8.100 -6.852 1.00 97.81 82 HIS A C 1
ATOM 663 O O . HIS A 1 82 ? -8.094 -8.067 -7.488 1.00 97.81 82 HIS A O 1
ATOM 669 N N . LYS A 1 83 ? -10.301 -7.687 -7.391 1.00 97.94 83 LYS A N 1
ATOM 670 C CA . LYS A 1 83 ? -10.398 -7.161 -8.765 1.00 97.94 83 LYS A CA 1
ATOM 671 C C . LYS A 1 83 ? -9.512 -5.932 -8.975 1.00 97.94 83 LYS A C 1
ATOM 673 O O . LYS A 1 83 ? -8.877 -5.820 -10.023 1.00 97.94 83 LYS A O 1
ATOM 678 N N . CYS A 1 84 ? -9.445 -5.035 -7.991 1.00 97.25 84 CYS A N 1
ATOM 679 C CA . CYS A 1 84 ? -8.580 -3.857 -8.042 1.00 97.25 84 CYS A CA 1
ATOM 680 C C . CYS A 1 84 ? -7.095 -4.249 -8.111 1.00 97.25 84 CYS A C 1
ATOM 682 O O . CYS A 1 84 ? -6.392 -3.824 -9.031 1.00 97.25 84 CYS A O 1
ATOM 684 N N . ILE A 1 85 ? -6.647 -5.136 -7.215 1.00 97.75 85 ILE A N 1
ATOM 685 C CA . ILE A 1 85 ? -5.276 -5.668 -7.205 1.00 97.75 85 ILE A CA 1
ATOM 686 C C . ILE A 1 85 ? -4.954 -6.345 -8.542 1.00 97.75 85 ILE A C 1
ATOM 688 O O . ILE A 1 85 ? -3.929 -6.052 -9.155 1.00 97.75 85 ILE A O 1
ATOM 692 N N . MET A 1 86 ? -5.844 -7.208 -9.038 1.00 97.94 86 MET A N 1
ATOM 693 C CA . MET A 1 86 ? -5.631 -7.918 -10.300 1.00 97.94 86 MET A CA 1
ATOM 694 C C . MET A 1 86 ? -5.537 -6.970 -11.493 1.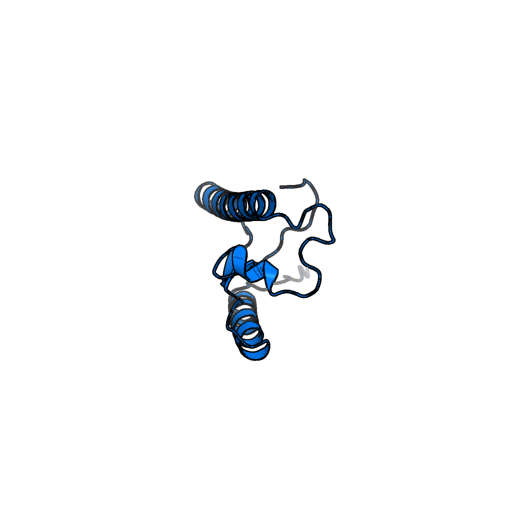00 97.94 86 MET A C 1
ATOM 696 O O . MET A 1 86 ? -4.754 -7.229 -12.407 1.00 97.94 86 MET A O 1
ATOM 700 N N . SER A 1 87 ? -6.286 -5.866 -11.491 1.00 97.25 87 SER A N 1
ATOM 701 C CA . SER A 1 87 ? -6.167 -4.839 -12.526 1.00 97.25 87 SER A CA 1
ATOM 702 C C . SER A 1 87 ? -4.781 -4.189 -12.517 1.00 97.25 87 SER A C 1
ATOM 704 O O . SER A 1 87 ? -4.185 -4.035 -13.581 1.00 97.25 87 SER A O 1
ATOM 706 N N . ILE A 1 88 ? -4.259 -3.837 -11.338 1.00 96.44 88 ILE A N 1
ATOM 707 C CA . ILE A 1 88 ? -2.919 -3.250 -11.178 1.00 96.44 88 ILE A CA 1
ATOM 708 C C . ILE A 1 88 ? -1.854 -4.227 -11.687 1.00 96.44 88 ILE A C 1
ATOM 710 O O . ILE A 1 88 ? -1.081 -3.901 -12.587 1.00 96.44 88 ILE A O 1
ATOM 714 N N . VAL A 1 89 ? -1.879 -5.463 -11.181 1.00 95.75 89 VAL A N 1
ATOM 715 C CA . VAL A 1 89 ? -0.906 -6.504 -11.540 1.00 95.75 89 VAL A CA 1
ATOM 716 C C . VAL A 1 89 ? -0.950 -6.814 -13.036 1.00 95.75 89 VAL A C 1
ATOM 718 O O . VAL A 1 89 ? 0.088 -6.866 -13.690 1.00 95.75 89 VAL A O 1
ATOM 721 N N . THR A 1 90 ? -2.144 -6.973 -13.614 1.00 95.88 90 THR A N 1
ATOM 722 C CA . THR A 1 90 ? -2.290 -7.270 -15.049 1.00 95.88 90 THR A CA 1
ATOM 723 C C . THR A 1 90 ? -1.751 -6.136 -15.919 1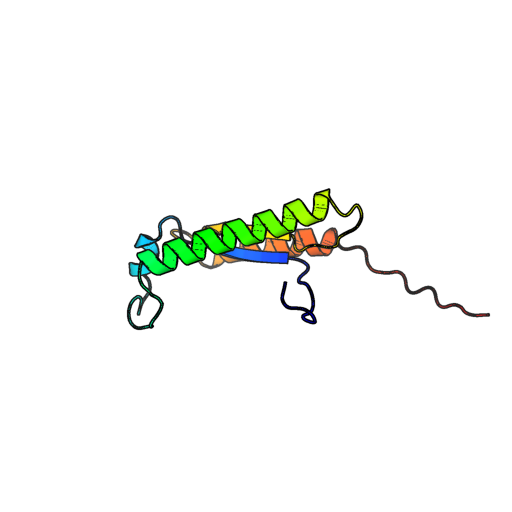.00 95.88 90 THR A C 1
ATOM 725 O O . THR A 1 90 ? -1.154 -6.399 -16.963 1.00 95.88 90 THR A O 1
ATOM 728 N N . ASN A 1 91 ? -1.939 -4.880 -15.510 1.00 93.75 91 ASN A N 1
ATOM 729 C CA . ASN A 1 91 ? -1.402 -3.732 -16.238 1.00 93.75 91 ASN A CA 1
ATOM 730 C C . ASN A 1 91 ? 0.127 -3.685 -16.171 1.00 93.75 91 ASN A C 1
ATOM 732 O O . ASN A 1 91 ? 0.755 -3.513 -17.216 1.00 93.75 91 ASN A O 1
ATOM 736 N N . LYS A 1 92 ? 0.719 -3.923 -14.994 1.00 91.44 92 LYS A N 1
ATOM 737 C CA . LYS A 1 92 ? 2.178 -3.990 -14.842 1.00 91.44 92 LYS A CA 1
ATOM 738 C C . LYS A 1 92 ? 2.777 -5.114 -15.685 1.00 91.44 92 LYS A C 1
ATOM 740 O O . LYS A 1 92 ? 3.683 -4.875 -16.472 1.00 91.44 92 LYS A O 1
ATOM 745 N N . LEU A 1 93 ? 2.211 -6.320 -15.626 1.00 91.25 93 LEU A N 1
ATOM 746 C CA . LEU A 1 93 ? 2.689 -7.455 -16.426 1.00 91.25 93 LEU A CA 1
ATOM 747 C C . LEU A 1 93 ? 2.641 -7.191 -17.940 1.00 91.25 93 LEU A C 1
ATOM 749 O O . LEU A 1 93 ? 3.468 -7.715 -18.680 1.00 91.25 93 LEU A O 1
ATOM 753 N N . ARG A 1 94 ? 1.688 -6.379 -18.418 1.00 91.44 94 ARG A N 1
ATOM 754 C CA . ARG A 1 94 ? 1.599 -5.985 -19.835 1.00 91.44 94 ARG A CA 1
ATOM 755 C C . ARG A 1 94 ? 2.619 -4.921 -20.236 1.00 91.44 94 ARG A C 1
ATOM 757 O O . ARG A 1 94 ? 2.977 -4.869 -21.409 1.00 91.44 94 ARG A O 1
ATOM 764 N N . SER A 1 95 ? 3.032 -4.050 -19.314 1.00 86.19 95 SER A N 1
ATOM 765 C CA . SER A 1 95 ? 4.009 -2.987 -19.583 1.00 86.19 95 SER A CA 1
ATOM 766 C C . SER A 1 95 ? 5.457 -3.450 -19.418 1.00 86.19 95 SER A C 1
ATOM 768 O O . SER A 1 95 ? 6.363 -2.812 -19.957 1.00 86.19 95 SER A O 1
ATOM 770 N N . MET A 1 96 ? 5.680 -4.569 -18.722 1.00 83.50 96 MET A N 1
ATOM 771 C CA . MET A 1 96 ? 7.000 -5.174 -18.571 1.00 83.50 96 MET A CA 1
ATOM 772 C C . MET A 1 96 ? 7.587 -5.566 -19.929 1.00 83.50 96 MET A C 1
ATOM 774 O O . MET A 1 96 ? 7.023 -6.360 -20.684 1.00 83.50 96 MET A O 1
ATOM 778 N N . LYS A 1 97 ? 8.766 -5.018 -20.235 1.00 70.06 97 LYS A N 1
ATOM 779 C CA . LYS A 1 97 ? 9.566 -5.452 -21.381 1.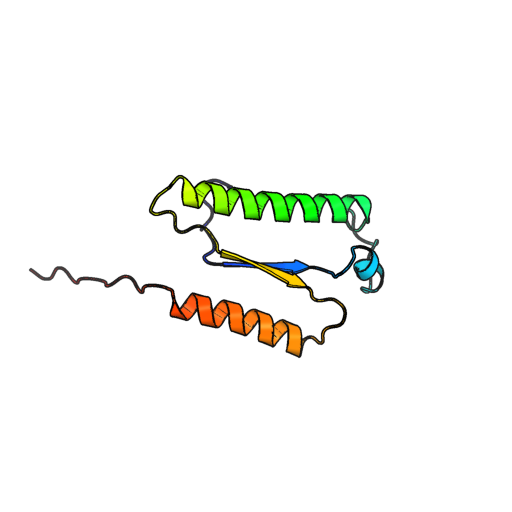00 70.06 97 LYS A CA 1
ATOM 780 C C . LYS A 1 97 ? 10.238 -6.771 -21.014 1.00 70.06 97 LYS A C 1
ATOM 782 O O . LYS A 1 97 ? 11.044 -6.815 -20.092 1.00 70.06 97 LYS A O 1
ATOM 787 N N . ILE A 1 98 ? 9.936 -7.838 -21.748 1.00 59.50 98 ILE A N 1
ATOM 788 C CA . ILE A 1 98 ? 10.684 -9.094 -21.630 1.00 59.50 98 ILE A CA 1
ATOM 789 C C . ILE A 1 98 ? 12.096 -8.835 -22.182 1.00 59.50 98 ILE A C 1
ATOM 791 O O . ILE A 1 98 ? 12.208 -8.417 -23.340 1.00 59.50 98 ILE A O 1
ATOM 795 N N . PRO A 1 99 ? 13.176 -9.058 -21.411 1.00 56.81 99 PRO A N 1
ATOM 796 C CA . PRO A 1 99 ? 14.520 -8.955 -21.957 1.00 56.81 99 PRO A CA 1
ATOM 797 C C . PRO A 1 99 ? 14.704 -10.022 -23.044 1.00 56.81 99 PRO A C 1
ATOM 799 O O . PRO A 1 99 ? 14.573 -11.220 -22.795 1.00 56.81 99 PRO A O 1
ATOM 802 N N . TYR A 1 100 ? 14.982 -9.581 -24.274 1.00 50.16 100 TYR A N 1
ATOM 803 C CA . TYR A 1 100 ? 15.389 -10.468 -25.361 1.00 50.16 100 TYR A CA 1
ATOM 804 C C . TYR A 1 100 ? 16.743 -11.087 -25.004 1.00 50.16 100 TYR A C 1
ATOM 806 O O . TYR A 1 100 ? 17.742 -10.377 -24.906 1.00 50.16 100 TYR A O 1
ATOM 814 N N . ILE A 1 101 ? 16.791 -12.411 -24.855 1.00 61.31 101 ILE A N 1
ATOM 815 C CA . ILE A 1 101 ? 18.057 -13.144 -24.874 1.00 61.31 101 ILE A CA 1
ATOM 816 C C . ILE A 1 101 ? 18.477 -13.223 -26.342 1.00 61.31 101 ILE A C 1
ATOM 818 O O . ILE A 1 10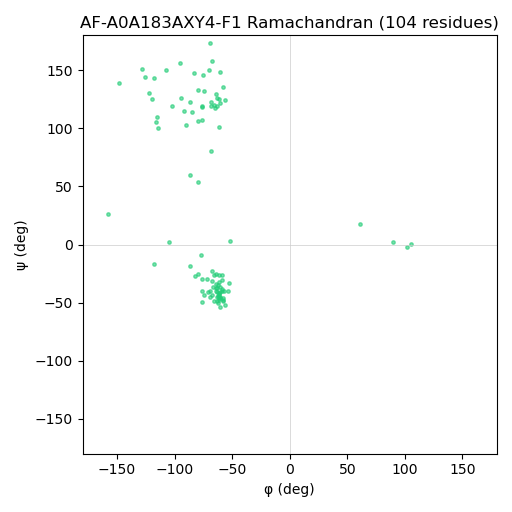1 ? 17.854 -13.929 -27.136 1.00 61.31 101 ILE A O 1
ATOM 822 N N . THR A 1 102 ? 19.497 -12.464 -26.733 1.00 53.66 102 THR A N 1
ATOM 823 C CA . THR A 1 102 ? 20.199 -12.731 -27.986 1.00 53.66 102 THR A CA 1
ATOM 824 C C . THR A 1 102 ? 21.171 -13.871 -27.725 1.00 53.66 102 THR A C 1
ATOM 826 O O . THR A 1 102 ? 22.198 -13.686 -27.074 1.00 53.66 102 THR A O 1
ATOM 829 N N . ASP A 1 103 ? 20.850 -15.065 -28.224 1.00 53.94 103 ASP A N 1
ATOM 830 C CA . ASP A 1 103 ? 21.852 -16.117 -28.360 1.00 53.94 103 ASP A CA 1
ATOM 831 C C . ASP A 1 103 ? 22.929 -15.599 -29.317 1.00 53.94 103 ASP A C 1
ATOM 833 O O . ASP A 1 103 ? 22.754 -15.570 -30.538 1.00 53.94 103 ASP A O 1
ATOM 837 N N . GLN A 1 104 ? 24.049 -15.146 -28.753 1.00 49.00 104 GLN A N 1
ATOM 838 C CA . GLN A 1 104 ? 25.281 -14.911 -29.494 1.00 49.00 104 GLN A CA 1
ATOM 839 C C . GLN A 1 104 ? 25.813 -16.282 -29.928 1.00 49.00 104 GLN A C 1
ATOM 841 O O . GLN A 1 104 ? 26.670 -16.879 -29.285 1.00 49.00 104 GLN A O 1
ATOM 846 N N . THR A 1 105 ? 25.249 -16.809 -31.011 1.00 55.75 105 THR A N 1
ATOM 847 C CA . THR A 1 105 ? 25.863 -17.879 -31.792 1.00 55.75 105 THR A CA 1
ATOM 848 C C . THR A 1 105 ? 26.726 -17.233 -32.863 1.00 55.75 105 THR A C 1
ATOM 850 O O . THR A 1 105 ? 26.204 -16.720 -33.851 1.00 55.75 105 THR A O 1
ATOM 853 N N . SER A 1 106 ? 28.044 -17.227 -32.650 1.00 43.84 106 SER A N 1
ATOM 854 C CA . SER A 1 106 ? 29.100 -17.408 -33.665 1.00 43.84 106 SER A CA 1
ATOM 855 C C . SER A 1 106 ? 30.463 -17.497 -32.992 1.00 43.84 106 SER A C 1
ATOM 857 O O . SER A 1 106 ? 30.805 -16.552 -32.249 1.00 43.84 106 SER A O 1
#

Solvent-accessible surface area (backbone atoms only — not comparable to full-atom values): 6739 Å² total; per-residue (Å²): 129,76,89,88,64,86,80,50,76,61,44,80,46,78,34,58,82,47,78,72,59,50,66,78,41,91,68,61,56,78,52,98,67,53,42,69,75,52,48,52,54,50,51,54,50,54,54,49,53,50,48,52,48,52,57,53,33,76,76,33,96,79,56,84,59,50,47,73,42,82,42,72,45,59,100,50,55,72,68,57,50,48,52,54,52,50,51,54,52,54,51,50,64,69,69,57,77,78,83,79,81,76,81,87,81,128

pLDDT: mean 84.06, std 14.88, range [43.84, 97.94]

Radius of gyration: 18.22 Å; Cα contacts (8 Å, |Δi|>4): 73; chains: 1; bounding box: 45×30×55 Å

Foldseek 3Di:
DPPPDDADLADEAADAPALVLCVPDPPQPVDPQSDSVSVVVVVVVVVVVQVVQVVVCVVDVDDSHHHYHYHHDPPDDPVVSVVVVCVVVVVSVVPDDDDDDDPPDD

InterPro domains:
  IPR027417 P-loop containing nucleoside triphosphate hydrolase [G3DSA:3.40.50.300] (1-99)
  IPR027417 P-loop containing nucleoside triphosphate hydrolase [SSF52540] (4-95)

Sequence (106 aa):
MEKGLAEPDVVICLTPDEIEDLHHRSGYGEERYETDDFQHRVMENYLRLAEEAKSNTEAALDSDQPEWHFVQATNKSVDEVHKCIMSIVTNKLRSMKIPYITDQTS

Mean predicted aligned error: 8.02 Å

Organism: NCBI:txid27848